Protein AF-A0AAW1UQJ5-F1 (afdb_monomer_lite)

Foldseek 3Di:
DFPPPLDDDPDQLVCCVPPPCVPPLSVVLVPDDPPDPVSVVSSQLRVLNSVLVVCLVVVPQDDPVPDDRPWDWFAQPFSNHIDTLVCQLVCLVVDPGHDNDNPRNVVRVVVSVVVVVPDPDD

pLDDT: mean 80.23, std 15.95, range [31.23, 94.12]

Radius of gyration: 15.83 Å; chains: 1; bounding box: 40×38×33 Å

Secondary structure (DSSP, 8-state):
--TTT----SSHHHHHHHH-TTSHHHHHHHHSPTT-HHHHHHHHHHHHHHHHHHHHHTTT-S-STT--TT--EEE-TTT--EEEHHHHTTGGGG-SS----S-HHHHHHHHHHHHHTT----

Sequence (122 aa):
MCYFCEQDVHNFARHMRRNLSCEPEIQQILSKEKKTKERRNLLAVLKKKGNFIINSENCVEPLKQGQLPNQTFLPCTNCLGFYRAKFLYRHPKICLKTDSNKNSQAMGQNFLIKSSKKRIPV

Organism: NCBI:txid420089

Structure (mmCIF, N/CA/C/O backbone):
data_AF-A0AAW1UQJ5-F1
#
_entry.id   AF-A0AAW1UQJ5-F1
#
loop_
_atom_site.group_PDB
_atom_site.id
_atom_site.type_symbol
_atom_site.label_atom_id
_atom_site.label_alt_id
_atom_site.label_comp_id
_atom_site.label_asym_id
_atom_site.label_entity_id
_atom_site.label_seq_id
_atom_site.pdbx_PDB_ins_code
_atom_site.Cartn_x
_atom_site.Cartn_y
_atom_site.Cartn_z
_atom_site.occupancy
_atom_site.B_iso_or_equiv
_atom_site.auth_seq_id
_atom_site.auth_comp_id
_atom_site.auth_asym_id
_atom_site.auth_atom_id
_atom_site.pdbx_PDB_model_num
ATOM 1 N N . MET A 1 1 ? -5.584 -1.127 -8.657 1.00 85.38 1 MET A N 1
ATOM 2 C CA . MET A 1 1 ? -5.993 -2.524 -8.449 1.00 85.38 1 MET A CA 1
ATOM 3 C C . MET A 1 1 ? -6.433 -2.843 -7.025 1.00 85.38 1 MET A C 1
ATOM 5 O O . MET A 1 1 ? -5.848 -2.342 -6.063 1.00 85.38 1 MET A O 1
ATOM 9 N N . CYS A 1 2 ? -7.474 -3.665 -6.903 1.00 88.81 2 CYS A N 1
ATOM 10 C CA . CYS A 1 2 ? -7.927 -4.334 -5.687 1.00 88.81 2 CYS A CA 1
ATOM 11 C C . CYS A 1 2 ? -7.145 -5.632 -5.457 1.00 88.81 2 CYS A C 1
ATOM 13 O O . CYS A 1 2 ? -6.960 -6.399 -6.385 1.00 88.81 2 CYS A O 1
ATOM 15 N N . TYR A 1 3 ? -6.708 -5.889 -4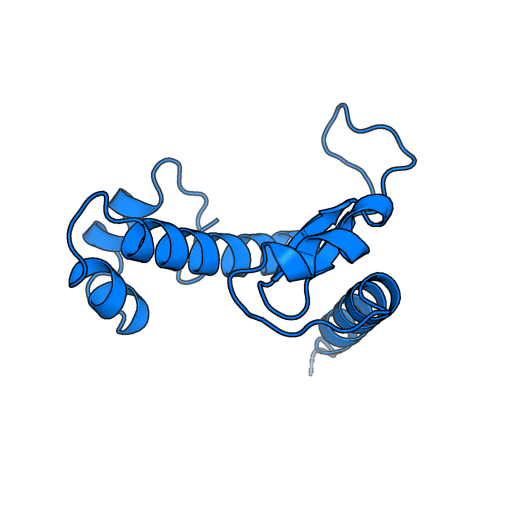.224 1.00 88.94 3 TYR A N 1
ATOM 16 C CA . TYR A 1 3 ? -5.967 -7.111 -3.887 1.00 88.94 3 TYR A CA 1
ATOM 17 C C . TYR A 1 3 ? -6.828 -8.387 -3.940 1.00 88.94 3 TYR A C 1
ATOM 19 O O . TYR A 1 3 ? -6.296 -9.452 -4.198 1.00 88.94 3 TYR A O 1
ATOM 27 N N . PHE A 1 4 ? -8.138 -8.288 -3.689 1.00 88.75 4 PHE A N 1
ATOM 28 C CA . PHE A 1 4 ? -9.014 -9.464 -3.571 1.00 88.75 4 PHE A CA 1
ATOM 29 C C . PHE A 1 4 ? -9.600 -9.930 -4.902 1.00 88.75 4 PHE A C 1
ATOM 31 O O . PHE A 1 4 ? -9.793 -11.119 -5.102 1.00 88.75 4 PHE A O 1
ATOM 38 N N . CYS A 1 5 ? -9.920 -8.992 -5.795 1.00 89.25 5 CYS A N 1
ATOM 39 C CA . CYS A 1 5 ? -10.545 -9.302 -7.082 1.00 89.25 5 CYS A CA 1
ATOM 40 C C . CYS A 1 5 ? -9.696 -8.885 -8.285 1.00 89.25 5 CYS A C 1
ATOM 42 O O . CYS A 1 5 ? -10.177 -8.960 -9.407 1.00 89.25 5 CYS A O 1
ATOM 44 N N . GLU A 1 6 ? -8.491 -8.354 -8.049 1.00 86.94 6 GLU A N 1
ATOM 45 C CA . GLU A 1 6 ? -7.518 -7.964 -9.084 1.00 86.94 6 GLU A CA 1
ATOM 46 C C . GLU A 1 6 ? -8.027 -6.931 -10.108 1.00 86.94 6 GLU A C 1
ATOM 48 O O . GLU A 1 6 ? -7.374 -6.626 -11.098 1.00 86.94 6 GLU A O 1
ATOM 53 N N . GLN A 1 7 ? -9.163 -6.284 -9.832 1.00 88.44 7 GLN A N 1
ATOM 54 C CA . GLN A 1 7 ? -9.728 -5.257 -10.703 1.00 88.44 7 GLN A CA 1
ATOM 55 C C . GLN A 1 7 ? -9.128 -3.880 -10.438 1.00 88.44 7 GLN A C 1
ATOM 57 O O . GLN A 1 7 ? -8.873 -3.485 -9.290 1.00 88.44 7 GLN A O 1
ATOM 62 N N . ASP A 1 8 ? -8.990 -3.080 -11.492 1.00 86.81 8 ASP A N 1
ATOM 63 C CA . ASP A 1 8 ? -8.742 -1.655 -11.345 1.00 86.81 8 ASP A CA 1
ATOM 64 C C . ASP A 1 8 ? -9.998 -0.905 -10.918 1.00 86.81 8 ASP A C 1
ATOM 66 O O . ASP A 1 8 ? -11.082 -1.032 -11.479 1.00 86.81 8 ASP A O 1
ATOM 70 N N . VAL A 1 9 ? -9.848 -0.120 -9.852 1.00 88.38 9 VAL A N 1
ATOM 71 C CA . VAL A 1 9 ? -10.970 0.498 -9.153 1.00 88.38 9 VAL A CA 1
ATOM 72 C C . VAL A 1 9 ? -10.706 1.982 -8.963 1.00 88.38 9 VAL A C 1
ATOM 74 O O . VAL A 1 9 ? -9.710 2.388 -8.362 1.00 88.38 9 VAL A O 1
ATOM 77 N N . HIS A 1 10 ? -11.637 2.803 -9.442 1.00 86.06 10 HIS A N 1
ATOM 78 C CA . HIS A 1 10 ? -11.539 4.256 -9.324 1.00 86.06 10 HIS A CA 1
ATOM 79 C C . HIS A 1 10 ? -11.755 4.724 -7.873 1.00 86.06 10 HIS A C 1
ATOM 81 O O . HIS A 1 10 ? -10.971 5.495 -7.322 1.00 86.06 10 HIS A O 1
ATOM 87 N N . ASN A 1 11 ? -12.784 4.195 -7.198 1.00 89.38 11 ASN A N 1
ATOM 88 C CA . ASN A 1 11 ? -13.067 4.489 -5.791 1.00 89.38 11 ASN A CA 1
ATOM 89 C C . ASN A 1 11 ? -12.900 3.234 -4.925 1.00 89.38 11 ASN A C 1
ATOM 91 O O . ASN A 1 11 ? -13.842 2.463 -4.734 1.00 89.38 11 ASN A O 1
ATOM 95 N N . PHE A 1 12 ? -11.695 3.064 -4.379 1.00 88.19 12 PHE A N 1
ATOM 96 C CA . PHE A 1 12 ? -11.310 1.890 -3.593 1.00 88.19 12 PHE A CA 1
ATOM 97 C C . PHE A 1 12 ? -12.246 1.653 -2.398 1.00 88.19 12 PHE A C 1
ATOM 99 O O . PHE A 1 12 ? -12.801 0.572 -2.256 1.00 88.19 12 PHE A O 1
ATOM 106 N N . ALA A 1 13 ? -12.510 2.681 -1.582 1.00 88.00 13 ALA A N 1
ATOM 107 C CA . ALA A 1 13 ? -13.348 2.551 -0.387 1.00 88.00 13 ALA A CA 1
ATOM 108 C C . ALA A 1 13 ? -14.798 2.146 -0.713 1.00 88.00 13 ALA A C 1
ATOM 110 O O . ALA A 1 13 ? -15.389 1.330 -0.004 1.00 88.00 13 ALA A O 1
ATOM 111 N N . ARG A 1 14 ? -15.371 2.701 -1.792 1.00 91.69 14 ARG A N 1
ATOM 112 C CA . ARG A 1 14 ? -16.702 2.313 -2.279 1.00 91.69 14 ARG A CA 1
ATOM 113 C C . ARG A 1 14 ? -16.699 0.876 -2.798 1.00 91.69 14 ARG A C 1
ATOM 115 O O . ARG A 1 14 ? -17.630 0.140 -2.488 1.00 91.69 14 ARG A O 1
ATOM 122 N N . HIS A 1 15 ? -15.672 0.494 -3.557 1.00 93.56 15 HIS A N 1
ATOM 123 C CA . HIS A 1 15 ? -15.533 -0.854 -4.101 1.00 93.56 15 HIS A CA 1
ATOM 124 C C . HIS A 1 15 ? -15.509 -1.911 -2.987 1.00 93.56 15 HIS A C 1
ATOM 126 O O . HIS A 1 15 ? -16.296 -2.851 -3.055 1.00 93.56 15 HIS A O 1
ATOM 132 N N . MET A 1 16 ? -14.709 -1.714 -1.929 1.00 89.94 16 MET A N 1
ATOM 133 C CA . MET A 1 16 ? -14.633 -2.687 -0.826 1.00 89.94 16 MET A CA 1
ATOM 134 C C . MET A 1 16 ? -15.977 -2.846 -0.114 1.00 89.94 16 MET A C 1
ATOM 136 O O . MET A 1 16 ? -16.413 -3.958 0.149 1.00 89.94 16 MET A O 1
ATOM 140 N N . ARG A 1 17 ? -16.674 -1.732 0.152 1.00 88.81 17 ARG A N 1
ATOM 141 C CA . ARG A 1 17 ? -17.979 -1.768 0.826 1.00 88.81 17 ARG A CA 1
ATOM 142 C C . ARG A 1 17 ? -19.039 -2.526 0.022 1.00 88.81 17 ARG A C 1
ATOM 144 O O . ARG A 1 17 ? -19.908 -3.128 0.634 1.00 88.81 17 ARG A O 1
ATOM 151 N N . ARG A 1 18 ? -19.027 -2.419 -1.310 1.00 91.31 18 ARG A N 1
ATOM 152 C CA . ARG A 1 18 ? -20.075 -2.994 -2.168 1.00 91.31 18 ARG A CA 1
ATOM 153 C C . ARG A 1 18 ? -19.812 -4.442 -2.563 1.00 91.31 18 ARG A C 1
ATOM 155 O O . ARG A 1 18 ? -20.767 -5.193 -2.661 1.00 91.31 18 ARG A O 1
ATOM 162 N N . ASN A 1 19 ? -18.552 -4.803 -2.804 1.00 88.56 19 ASN A N 1
ATOM 163 C CA . ASN A 1 19 ? -18.205 -6.095 -3.403 1.00 88.56 19 ASN A CA 1
ATOM 164 C C . ASN A 1 19 ? -17.494 -7.047 -2.433 1.00 88.56 19 ASN A C 1
ATOM 166 O O . ASN A 1 19 ? -17.441 -8.237 -2.697 1.00 88.56 19 ASN A O 1
ATOM 170 N N . LEU A 1 20 ? -16.929 -6.533 -1.333 1.00 89.38 20 LEU A N 1
ATOM 171 C CA . LEU A 1 20 ? -16.048 -7.286 -0.431 1.00 89.38 20 LEU A CA 1
ATOM 172 C C . LEU A 1 20 ? -16.462 -7.125 1.040 1.00 89.38 20 LEU A C 1
ATOM 174 O O . LEU A 1 20 ? -15.633 -7.211 1.938 1.00 89.38 20 LEU A O 1
ATOM 178 N N . SER A 1 21 ? -17.736 -6.838 1.320 1.00 87.31 21 SER A N 1
ATOM 179 C CA . SER A 1 21 ? -18.213 -6.590 2.690 1.00 87.31 21 SER A CA 1
ATOM 180 C C . SER A 1 21 ? -18.124 -7.807 3.612 1.00 87.31 21 SER A C 1
ATOM 182 O O . SER A 1 21 ? -18.174 -7.640 4.828 1.00 87.31 21 SER A O 1
ATOM 184 N N . CYS A 1 22 ? -18.012 -9.010 3.048 1.00 88.62 22 CYS A N 1
ATOM 185 C CA . CYS A 1 22 ? -17.888 -10.257 3.800 1.00 88.62 22 CYS A CA 1
ATOM 186 C C . CYS A 1 22 ? -16.434 -10.616 4.134 1.00 88.62 22 CYS A C 1
ATOM 188 O O . CYS A 1 22 ? -16.207 -11.463 4.988 1.00 88.62 22 CYS A O 1
ATOM 190 N N . GLU A 1 23 ? -15.456 -9.958 3.510 1.00 91.88 23 GLU A N 1
ATOM 191 C CA . GLU A 1 23 ? -14.045 -10.218 3.779 1.00 91.88 23 GLU A CA 1
ATOM 192 C C . GLU A 1 23 ? -13.666 -9.718 5.185 1.00 91.88 23 GLU A C 1
ATOM 194 O O . GLU A 1 23 ? -13.872 -8.532 5.478 1.00 91.88 23 GLU A O 1
ATOM 199 N N . PRO A 1 24 ? -13.066 -10.550 6.057 1.00 91.62 24 PRO A N 1
ATOM 200 C CA . PRO A 1 24 ? -12.756 -10.164 7.435 1.00 91.62 24 PRO A CA 1
ATOM 201 C C . PRO A 1 24 ? -11.875 -8.911 7.539 1.00 91.62 24 PRO A C 1
ATOM 203 O O . PRO A 1 24 ? -12.158 -8.011 8.333 1.00 91.62 24 PRO A O 1
ATOM 206 N N . GLU A 1 25 ? -10.842 -8.796 6.690 1.00 89.50 25 GLU A N 1
ATOM 207 C CA . GLU A 1 25 ? -9.984 -7.599 6.633 1.00 89.50 25 GLU A CA 1
ATOM 208 C C . GLU A 1 25 ? -10.800 -6.341 6.284 1.00 89.50 25 GLU A C 1
ATOM 210 O O . GLU A 1 25 ? -10.517 -5.247 6.775 1.00 89.50 25 GLU A O 1
ATOM 215 N N . ILE A 1 26 ? -11.842 -6.478 5.461 1.00 91.94 26 ILE A N 1
ATOM 216 C CA . ILE A 1 26 ? -12.711 -5.369 5.063 1.00 91.94 26 ILE A CA 1
ATOM 217 C C . ILE A 1 26 ? -13.697 -5.036 6.168 1.00 91.94 26 ILE A C 1
ATOM 219 O O . ILE A 1 26 ? -13.878 -3.857 6.461 1.00 91.94 26 ILE A O 1
ATOM 223 N N . GLN A 1 27 ? -14.283 -6.028 6.832 1.00 93.31 27 GLN A N 1
ATOM 224 C CA . GLN A 1 27 ? -15.167 -5.810 7.976 1.00 93.31 27 GLN A CA 1
ATOM 225 C C . GLN A 1 27 ? -14.468 -5.035 9.094 1.00 93.31 27 GLN A C 1
ATOM 227 O O . GLN A 1 27 ? -15.029 -4.064 9.604 1.00 93.31 27 GLN A O 1
ATOM 232 N N . GLN A 1 28 ? -13.210 -5.371 9.393 1.00 92.31 28 GLN A N 1
ATOM 233 C CA . GLN A 1 28 ? -12.385 -4.622 10.347 1.00 92.31 28 GLN A CA 1
ATOM 234 C C . GLN A 1 28 ? -12.191 -3.157 9.942 1.00 92.31 28 GLN A C 1
ATOM 236 O O . GLN A 1 28 ? -12.135 -2.275 10.792 1.00 92.31 28 GLN A O 1
ATOM 241 N N . ILE A 1 29 ? -12.100 -2.863 8.646 1.00 92.31 29 ILE A N 1
ATOM 242 C CA . ILE A 1 29 ? -12.005 -1.486 8.146 1.00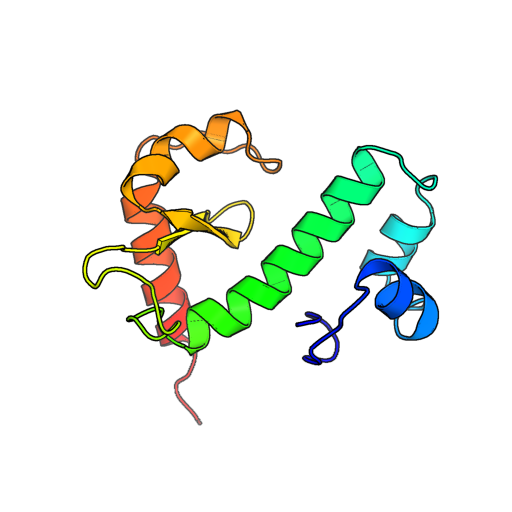 92.31 29 ILE A CA 1
ATOM 243 C C . ILE A 1 29 ? -13.359 -0.791 8.189 1.00 92.31 29 ILE A C 1
ATOM 245 O O . ILE A 1 29 ? -13.442 0.408 8.471 1.00 92.31 29 ILE A O 1
ATOM 249 N N . LEU A 1 30 ? -14.423 -1.520 7.853 1.00 90.44 30 LEU A N 1
ATOM 250 C CA . LEU A 1 30 ? -15.779 -1.003 7.813 1.00 90.44 30 LEU A CA 1
ATOM 251 C C . LEU A 1 30 ? -16.302 -0.672 9.213 1.00 90.44 30 LEU A C 1
ATOM 253 O O . LEU A 1 30 ? -17.058 0.297 9.299 1.00 90.44 30 LEU A O 1
ATOM 257 N N . SER A 1 31 ? -15.857 -1.389 10.251 1.00 93.00 31 SER A N 1
ATOM 258 C CA . SER A 1 31 ? -16.200 -1.143 11.658 1.00 93.00 31 SER A CA 1
ATOM 259 C C . SER A 1 31 ? -15.581 0.137 12.225 1.00 93.00 31 SER A C 1
ATOM 261 O O . SER A 1 31 ? -16.150 0.743 13.127 1.00 93.00 31 SER A O 1
ATOM 263 N N . LYS A 1 32 ? -14.454 0.609 11.673 1.00 93.69 32 LYS A N 1
ATOM 264 C CA . LYS A 1 32 ? -13.869 1.904 12.054 1.00 93.69 32 LYS A CA 1
ATOM 265 C C . LYS A 1 32 ? -14.723 3.055 11.549 1.00 93.69 32 LYS A C 1
ATOM 267 O O . LYS A 1 32 ? -15.211 3.028 10.418 1.00 93.69 32 LYS A O 1
ATOM 272 N N . GLU A 1 33 ? -14.829 4.129 12.320 1.00 91.81 33 GLU A N 1
ATOM 273 C CA . GLU A 1 33 ? -15.593 5.300 11.898 1.00 91.81 33 GLU A CA 1
ATOM 274 C C . GLU A 1 33 ? -15.064 5.916 10.596 1.00 91.81 33 GLU A C 1
ATOM 276 O O . GLU A 1 33 ? -13.864 5.902 10.277 1.00 91.81 33 GLU A O 1
ATOM 281 N N . LYS A 1 34 ? -15.987 6.478 9.810 1.00 89.38 34 LYS A N 1
ATOM 282 C CA . LYS A 1 34 ? -15.652 7.164 8.558 1.00 89.38 34 LYS A CA 1
ATOM 283 C C . LYS A 1 34 ? -14.726 8.352 8.848 1.00 89.38 34 LYS A C 1
ATOM 285 O O . LYS A 1 34 ? -14.839 9.007 9.871 1.00 89.38 34 LYS A O 1
ATOM 290 N N . LYS A 1 35 ? -13.832 8.661 7.901 1.00 87.00 35 LYS A N 1
ATOM 291 C CA . LYS A 1 35 ? -12.888 9.804 7.934 1.00 87.00 35 LYS A CA 1
ATOM 292 C C . LYS A 1 35 ? -11.803 9.762 9.028 1.00 87.00 35 LYS A C 1
ATOM 294 O O . LYS A 1 35 ? -10.878 10.577 8.977 1.00 87.00 35 LYS A O 1
ATOM 299 N N . THR A 1 36 ? -11.815 8.782 9.930 1.00 94.12 36 THR A N 1
ATOM 300 C CA . THR A 1 36 ? -10.728 8.592 10.903 1.00 94.12 36 THR A CA 1
ATOM 301 C C . THR A 1 36 ? -9.384 8.331 10.217 1.00 94.12 36 THR A C 1
ATOM 303 O O . THR A 1 36 ? -9.300 7.834 9.086 1.00 94.12 36 THR A O 1
ATOM 306 N N . LYS A 1 37 ? -8.293 8.710 10.891 1.00 90.94 37 LYS A N 1
ATOM 307 C CA . LYS A 1 37 ? -6.925 8.438 10.419 1.00 90.94 37 LYS A CA 1
ATOM 308 C C . LYS A 1 37 ? -6.668 6.932 10.329 1.00 90.94 37 LYS A C 1
ATOM 310 O O . LYS A 1 37 ? -6.099 6.472 9.345 1.00 90.94 37 LYS A O 1
ATOM 315 N N . GLU A 1 38 ? -7.157 6.172 11.305 1.00 91.50 38 GLU A N 1
ATOM 316 C CA . GLU A 1 38 ? -7.032 4.714 11.351 1.00 91.50 38 GLU A CA 1
ATOM 317 C C . GLU A 1 38 ? -7.669 4.044 10.127 1.00 91.50 38 GLU A C 1
ATOM 319 O O . GLU A 1 38 ? -6.993 3.319 9.397 1.00 91.50 38 GLU A O 1
ATOM 324 N N . ARG A 1 39 ? -8.931 4.369 9.813 1.00 93.00 39 ARG A N 1
ATOM 325 C CA . ARG A 1 39 ? -9.618 3.807 8.642 1.00 93.00 39 ARG A CA 1
ATOM 326 C C . ARG A 1 39 ? -8.894 4.128 7.333 1.00 93.00 39 ARG A C 1
ATOM 328 O O . ARG A 1 39 ? -8.780 3.272 6.456 1.00 93.00 39 ARG A O 1
ATOM 335 N N . ARG A 1 40 ? -8.379 5.357 7.193 1.00 91.25 40 ARG A N 1
ATOM 336 C CA . ARG A 1 40 ? -7.578 5.767 6.025 1.00 91.25 40 ARG A CA 1
ATOM 337 C C . ARG A 1 40 ? -6.282 4.962 5.911 1.00 91.25 40 ARG A C 1
ATOM 339 O O . ARG A 1 40 ? -5.930 4.545 4.810 1.00 91.25 40 ARG A O 1
ATOM 346 N N . ASN A 1 41 ? -5.607 4.713 7.030 1.00 90.88 41 ASN A N 1
ATOM 347 C CA . ASN A 1 41 ? -4.375 3.931 7.075 1.00 90.88 41 ASN A CA 1
ATOM 348 C C . ASN A 1 41 ? -4.606 2.476 6.657 1.00 90.88 41 ASN A C 1
ATOM 350 O O . ASN A 1 41 ? -3.858 1.964 5.826 1.00 90.88 41 ASN A O 1
ATOM 354 N N . LEU A 1 42 ? -5.656 1.829 7.169 1.00 91.56 42 LEU A N 1
ATOM 355 C CA . LEU A 1 42 ? -5.975 0.445 6.808 1.00 91.56 42 LEU A CA 1
ATOM 356 C C . LEU A 1 42 ? -6.304 0.306 5.311 1.00 91.56 42 LEU A C 1
ATOM 358 O O . LEU A 1 42 ? -5.762 -0.566 4.631 1.00 91.56 42 LEU A O 1
ATOM 362 N N . LEU A 1 43 ? -7.101 1.229 4.761 1.00 90.88 43 LEU A N 1
ATOM 363 C CA . LEU A 1 43 ? -7.371 1.282 3.318 1.00 90.88 43 LEU A CA 1
ATOM 364 C C . LEU A 1 43 ? -6.088 1.485 2.498 1.00 90.88 43 LEU A C 1
ATOM 366 O O . LEU A 1 43 ? -5.917 0.867 1.447 1.00 90.88 43 LEU A O 1
ATOM 370 N N . ALA A 1 44 ? -5.172 2.333 2.971 1.00 90.00 44 ALA A N 1
ATOM 371 C CA . ALA A 1 44 ? -3.893 2.556 2.307 1.00 90.00 44 ALA A CA 1
ATOM 372 C C . ALA A 1 44 ? -3.006 1.301 2.323 1.00 90.00 44 ALA A C 1
ATOM 374 O O . ALA A 1 44 ? 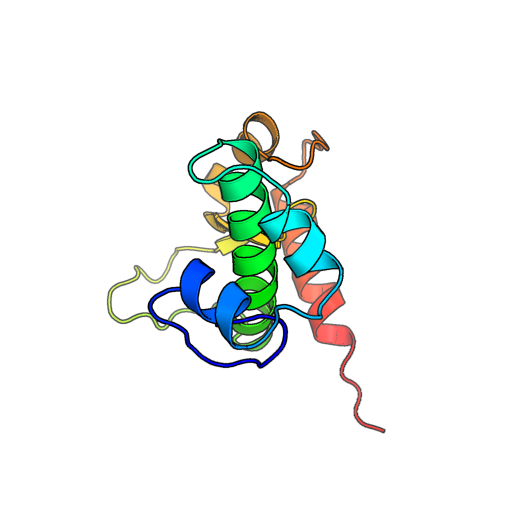-2.341 1.029 1.326 1.00 90.00 44 ALA A O 1
ATOM 375 N N . VAL A 1 45 ? -3.007 0.522 3.410 1.00 90.00 45 VAL A N 1
ATOM 376 C CA . VAL A 1 45 ? -2.284 -0.759 3.488 1.00 90.00 45 VAL A CA 1
ATOM 377 C C . VAL A 1 45 ? -2.821 -1.747 2.453 1.00 90.00 45 VAL A C 1
ATOM 379 O O . VAL A 1 45 ? -2.032 -2.309 1.698 1.00 90.00 45 VAL A O 1
ATOM 382 N N . LEU A 1 46 ? -4.143 -1.907 2.346 1.00 90.62 46 LEU A N 1
ATOM 383 C CA . LEU A 1 46 ? -4.752 -2.781 1.335 1.00 90.62 46 LEU A CA 1
ATOM 384 C C . LEU A 1 46 ? -4.441 -2.335 -0.093 1.00 90.62 46 LEU A C 1
ATOM 386 O O . LEU A 1 46 ? -4.080 -3.148 -0.942 1.00 90.62 46 LEU A O 1
ATOM 390 N N . LYS A 1 47 ? -4.515 -1.028 -0.355 1.00 89.31 47 LYS A N 1
ATOM 391 C CA . LYS A 1 47 ? -4.153 -0.480 -1.665 1.00 89.31 47 LYS A CA 1
ATOM 392 C C . LYS A 1 47 ? -2.680 -0.738 -2.000 1.00 89.31 47 LYS A C 1
ATOM 394 O O . LYS A 1 47 ? -2.364 -1.053 -3.142 1.00 89.31 47 LYS A O 1
ATOM 399 N N . LYS A 1 48 ? -1.777 -0.638 -1.017 1.00 89.69 48 LYS A N 1
ATOM 400 C CA . LYS A 1 48 ? -0.357 -0.982 -1.192 1.00 89.69 48 LYS A CA 1
ATOM 401 C C . LYS A 1 48 ? -0.155 -2.468 -1.482 1.00 89.69 48 LYS A C 1
ATOM 403 O O . LYS A 1 48 ? 0.647 -2.756 -2.356 1.00 89.69 48 LYS A O 1
ATOM 408 N N . LYS A 1 49 ? -0.893 -3.381 -0.829 1.00 88.81 49 LYS A N 1
ATOM 409 C CA . LYS A 1 49 ? -0.850 -4.825 -1.145 1.00 88.81 49 LYS A CA 1
ATOM 410 C C . LYS A 1 49 ? -1.173 -5.078 -2.624 1.00 88.81 49 LYS A C 1
ATOM 412 O O . LYS A 1 49 ? -0.387 -5.713 -3.313 1.00 88.81 49 LYS A O 1
ATOM 417 N N . GLY A 1 50 ? -2.280 -4.522 -3.124 1.00 87.75 50 GLY A N 1
ATOM 418 C CA . GLY A 1 50 ? -2.654 -4.662 -4.537 1.00 87.75 50 GLY A CA 1
ATOM 419 C C . GLY A 1 50 ? -1.609 -4.051 -5.475 1.00 87.75 50 GLY A C 1
ATOM 420 O O . GLY A 1 50 ? -1.123 -4.708 -6.386 1.00 87.75 50 GLY A O 1
ATOM 421 N N . ASN A 1 51 ? -1.178 -2.816 -5.209 1.00 86.00 51 ASN A N 1
ATOM 422 C CA . ASN A 1 51 ? -0.129 -2.181 -6.012 1.00 86.00 51 ASN A CA 1
ATOM 423 C C . ASN A 1 51 ? 1.194 -2.961 -5.987 1.00 86.00 51 ASN A C 1
ATOM 425 O O . ASN A 1 51 ? 1.944 -2.904 -6.957 1.00 86.00 51 ASN A O 1
ATOM 429 N N . PHE A 1 52 ? 1.503 -3.645 -4.882 1.00 87.31 52 PHE A N 1
ATOM 430 C CA . PHE A 1 52 ? 2.715 -4.439 -4.765 1.00 87.31 52 PHE A CA 1
ATOM 431 C C . PHE A 1 52 ? 2.717 -5.600 -5.748 1.00 87.31 52 PHE A C 1
ATOM 433 O O . PHE A 1 52 ? 3.732 -5.774 -6.408 1.00 87.31 52 PHE A O 1
ATOM 440 N N . ILE A 1 53 ? 1.597 -6.320 -5.890 1.00 83.25 53 ILE A N 1
ATOM 441 C CA . ILE A 1 53 ? 1.453 -7.392 -6.883 1.00 83.25 53 ILE A CA 1
ATOM 442 C C . ILE A 1 53 ? 1.804 -6.833 -8.261 1.00 83.25 53 ILE A C 1
ATOM 444 O O . ILE A 1 53 ? 2.871 -7.162 -8.763 1.00 83.25 53 ILE A O 1
ATOM 448 N N . ILE A 1 54 ? 1.040 -5.862 -8.780 1.00 80.00 54 ILE A N 1
ATOM 449 C CA . ILE A 1 54 ? 1.292 -5.266 -10.109 1.00 80.00 54 ILE A CA 1
ATOM 450 C C . ILE A 1 54 ? 2.752 -4.857 -10.283 1.00 80.00 54 ILE A C 1
ATOM 452 O O . ILE A 1 54 ? 3.379 -5.189 -11.282 1.00 80.00 54 ILE A O 1
ATOM 456 N N . ASN A 1 55 ? 3.299 -4.100 -9.334 1.00 78.62 55 ASN A N 1
ATOM 457 C CA . ASN A 1 55 ? 4.637 -3.539 -9.489 1.00 78.62 55 ASN A CA 1
ATOM 458 C C . ASN A 1 55 ? 5.740 -4.602 -9.358 1.00 78.62 55 ASN A C 1
ATOM 460 O O . ASN A 1 55 ? 6.808 -4.443 -9.940 1.00 78.62 55 ASN A O 1
ATOM 464 N N . SER A 1 56 ? 5.505 -5.662 -8.583 1.00 76.56 56 SER A N 1
ATOM 465 C CA . SER A 1 56 ? 6.434 -6.789 -8.472 1.00 76.56 56 SER A CA 1
ATOM 466 C C . SER A 1 56 ? 6.379 -7.709 -9.693 1.00 76.56 56 SER A C 1
ATOM 468 O O . SER A 1 56 ? 7.411 -8.244 -10.078 1.00 76.56 56 SER A O 1
ATOM 470 N N . GLU A 1 57 ? 5.211 -7.853 -10.326 1.00 71.19 57 GLU A N 1
ATOM 471 C CA . GLU A 1 57 ? 5.032 -8.639 -11.552 1.00 71.19 57 GLU A CA 1
ATOM 472 C C . GLU A 1 57 ? 5.573 -7.934 -12.789 1.00 71.19 57 GLU A C 1
ATOM 474 O O . GLU A 1 57 ? 6.254 -8.547 -13.601 1.00 71.19 57 GLU A O 1
ATOM 479 N N . ASN A 1 58 ? 5.332 -6.629 -12.897 1.00 64.81 58 ASN A N 1
ATOM 480 C CA . ASN A 1 58 ? 5.844 -5.813 -13.994 1.00 64.81 58 ASN A CA 1
ATOM 481 C C . ASN A 1 58 ? 7.313 -5.408 -13.797 1.00 64.81 58 ASN A C 1
ATOM 483 O O . ASN A 1 58 ? 7.755 -4.488 -14.479 1.00 64.81 58 ASN A O 1
ATOM 487 N N . CYS A 1 59 ? 8.027 -6.039 -12.844 1.00 52.69 59 CYS A N 1
ATOM 488 C CA . CYS A 1 59 ? 9.446 -5.834 -12.534 1.00 52.69 59 CYS A CA 1
ATOM 489 C C . CYS A 1 59 ? 9.891 -4.395 -12.809 1.00 52.69 59 CYS A C 1
ATOM 491 O O . CYS A 1 59 ? 10.694 -4.228 -13.710 1.00 52.69 59 CYS A O 1
ATOM 493 N N . VAL A 1 60 ? 9.317 -3.387 -12.119 1.00 54.16 60 VAL A N 1
ATOM 494 C CA . VAL A 1 60 ? 9.419 -1.949 -12.477 1.00 54.16 60 VAL A CA 1
ATOM 495 C C . VAL A 1 60 ? 10.769 -1.568 -13.114 1.00 54.16 60 VAL A C 1
ATOM 497 O O . VAL A 1 60 ? 11.692 -1.115 -12.440 1.00 54.16 60 VAL A O 1
ATOM 500 N N . GLU A 1 61 ? 10.810 -1.704 -14.434 1.00 38.34 61 GLU A N 1
ATOM 501 C CA . GLU A 1 61 ? 11.678 -1.076 -15.414 1.00 38.34 61 GLU A CA 1
ATOM 502 C C . GLU A 1 61 ? 10.740 -0.418 -16.442 1.00 38.34 61 GLU A C 1
ATOM 504 O O . GLU A 1 61 ? 9.555 -0.754 -16.551 1.00 38.34 61 GLU A O 1
ATOM 509 N N . PRO A 1 62 ? 11.173 0.690 -17.044 1.00 37.75 62 PRO A N 1
ATOM 510 C CA . PRO A 1 62 ? 10.428 1.933 -16.953 1.00 37.75 62 PRO A CA 1
ATOM 511 C C . PRO A 1 62 ? 9.441 2.092 -18.102 1.00 37.75 62 PRO A C 1
ATOM 513 O O . PRO A 1 62 ? 9.838 2.556 -19.157 1.00 37.75 62 PRO A O 1
ATOM 516 N N . LEU A 1 63 ? 8.144 1.856 -17.896 1.00 41.03 63 LEU A N 1
ATOM 517 C CA . LEU A 1 63 ? 7.119 2.446 -18.769 1.00 41.03 63 LEU A CA 1
ATOM 518 C C . LEU A 1 63 ? 5.873 2.877 -17.988 1.00 41.03 63 LEU A C 1
ATOM 520 O O . LEU A 1 63 ? 4.791 2.307 -18.071 1.00 41.03 63 LEU A O 1
ATOM 524 N N . LYS A 1 64 ? 6.011 4.003 -17.285 1.00 41.38 64 LYS A N 1
ATOM 525 C CA . LYS A 1 64 ? 4.991 5.048 -17.417 1.00 41.38 64 LYS A CA 1
ATOM 526 C C . LYS A 1 64 ? 5.576 6.084 -18.361 1.00 41.38 64 LYS A C 1
ATOM 528 O O . LYS A 1 64 ? 6.615 6.654 -18.027 1.00 41.38 64 LYS A O 1
ATOM 533 N N . GLN A 1 65 ? 4.942 6.304 -19.514 1.00 39.66 65 GLN A N 1
ATOM 534 C CA . GLN A 1 65 ? 5.246 7.440 -20.390 1.00 39.66 65 GLN A CA 1
ATOM 535 C C . GLN A 1 65 ? 5.432 8.695 -19.517 1.00 39.66 65 GLN A C 1
ATOM 537 O O . GLN A 1 65 ? 4.511 9.109 -18.814 1.00 39.66 65 GLN A O 1
ATOM 542 N N . GLY A 1 66 ? 6.662 9.218 -19.477 1.00 48.75 66 GLY A N 1
ATOM 543 C CA . GLY A 1 66 ? 7.031 10.409 -18.705 1.00 48.75 66 GLY A CA 1
ATOM 544 C C . GLY A 1 66 ? 7.874 10.200 -17.437 1.00 48.75 66 GLY A C 1
ATOM 545 O O . GLY A 1 66 ? 8.195 11.190 -16.781 1.00 48.75 66 GLY A O 1
ATOM 546 N N . GLN A 1 67 ? 8.270 8.976 -17.059 1.00 49.25 67 GLN A N 1
ATOM 547 C CA . GLN A 1 67 ? 9.277 8.794 -15.999 1.00 49.25 67 GLN A CA 1
ATOM 548 C C . GLN A 1 67 ? 10.699 8.769 -16.568 1.00 49.25 67 GLN A C 1
ATOM 550 O O . GLN A 1 67 ? 10.998 8.021 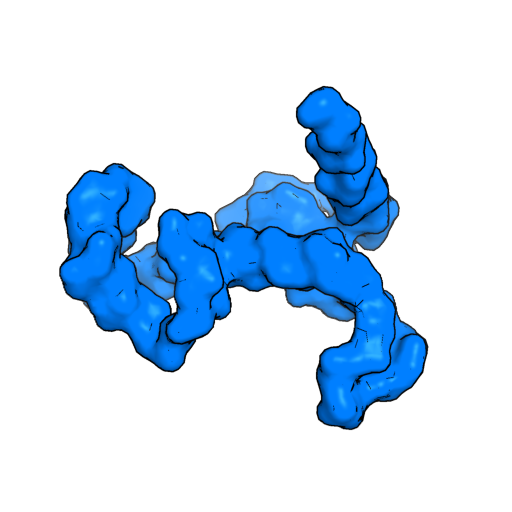-17.490 1.00 49.25 67 GLN A O 1
ATOM 555 N N . LEU A 1 68 ? 11.575 9.602 -15.992 1.00 54.47 68 LEU A N 1
ATOM 556 C CA . LEU A 1 68 ? 12.999 9.655 -16.330 1.00 54.47 68 LEU A CA 1
ATOM 557 C C . LEU A 1 68 ? 13.635 8.256 -16.185 1.00 54.47 68 LEU A C 1
ATOM 559 O O . LEU A 1 68 ? 13.409 7.621 -15.150 1.00 54.47 68 LEU A O 1
ATOM 563 N N . PRO A 1 69 ? 14.482 7.818 -17.135 1.00 55.62 69 PRO A N 1
ATOM 564 C CA . PRO A 1 69 ? 15.036 6.458 -17.199 1.00 55.62 69 PRO A CA 1
ATOM 565 C C . PRO A 1 69 ? 15.845 6.016 -15.962 1.00 55.62 69 PRO A C 1
ATOM 567 O O . PRO A 1 69 ? 16.074 4.831 -15.768 1.00 55.62 69 PRO A O 1
ATOM 570 N N . ASN A 1 70 ? 16.216 6.935 -15.066 1.00 62.72 70 ASN A N 1
ATOM 571 C CA . ASN A 1 70 ? 17.156 6.667 -13.970 1.00 62.72 70 ASN A CA 1
ATOM 572 C C . ASN A 1 70 ? 16.492 6.567 -12.581 1.00 62.72 70 ASN A C 1
ATOM 574 O O . ASN A 1 70 ? 17.130 6.849 -11.564 1.00 62.72 70 ASN A O 1
ATOM 578 N N . GLN A 1 71 ? 15.195 6.253 -12.494 1.00 71.38 71 GLN A N 1
ATOM 579 C CA . GLN A 1 71 ? 14.486 6.199 -11.208 1.00 71.38 71 GLN A CA 1
ATOM 580 C C . GLN A 1 71 ? 14.174 4.775 -10.763 1.00 71.38 71 GLN A C 1
ATOM 582 O O . GLN A 1 71 ? 13.133 4.221 -11.093 1.00 71.38 71 GLN A O 1
ATOM 587 N N . THR A 1 72 ? 15.031 4.225 -9.905 1.00 81.25 72 THR A N 1
ATOM 588 C CA . THR A 1 72 ? 14.768 2.947 -9.237 1.00 81.25 72 THR A CA 1
ATOM 589 C C . THR A 1 72 ? 13.728 3.121 -8.131 1.00 81.25 72 THR A C 1
ATOM 591 O O . THR A 1 72 ? 13.912 3.918 -7.198 1.00 81.25 72 THR A O 1
ATOM 594 N N . PHE A 1 73 ? 12.646 2.349 -8.201 1.00 86.12 73 PHE A N 1
ATOM 595 C CA . PHE A 1 73 ? 11.665 2.225 -7.128 1.00 86.12 73 PHE A CA 1
ATOM 596 C C . PHE A 1 73 ? 11.834 0.885 -6.426 1.00 86.12 73 PHE A C 1
ATOM 598 O O . PHE A 1 73 ? 11.960 -0.151 -7.064 1.00 86.12 73 PHE A O 1
ATOM 605 N N . LEU A 1 74 ? 11.818 0.912 -5.098 1.00 88.19 74 LEU A N 1
ATOM 606 C CA . LEU A 1 74 ? 11.956 -0.274 -4.266 1.00 88.19 74 LEU A CA 1
ATOM 607 C C . LEU A 1 74 ? 10.794 -0.344 -3.272 1.00 88.19 74 LEU A C 1
ATOM 609 O O . LEU A 1 74 ? 10.349 0.700 -2.771 1.00 88.19 74 LEU A O 1
ATOM 613 N N . PRO A 1 75 ? 10.288 -1.549 -2.971 1.00 89.88 75 PRO A N 1
ATOM 614 C CA . PRO A 1 75 ? 9.256 -1.724 -1.971 1.00 89.88 75 PRO A CA 1
ATOM 615 C C . PRO A 1 75 ? 9.838 -1.572 -0.564 1.00 89.88 75 PRO A C 1
ATOM 617 O O . PRO A 1 75 ? 10.943 -2.017 -0.260 1.00 89.88 75 PRO A O 1
ATOM 620 N N . CYS A 1 76 ? 9.051 -0.997 0.336 1.00 89.75 76 CYS A N 1
ATOM 621 C CA . CYS A 1 76 ? 9.249 -1.192 1.763 1.00 89.75 76 CYS A CA 1
ATOM 622 C C . CYS A 1 76 ? 8.765 -2.596 2.138 1.00 89.75 76 CYS A C 1
ATOM 624 O O . CYS A 1 76 ? 7.598 -2.917 1.926 1.00 89.75 76 CYS A O 1
ATOM 626 N N . THR A 1 77 ? 9.619 -3.402 2.760 1.00 89.00 77 THR A N 1
ATOM 627 C CA . THR A 1 77 ? 9.278 -4.758 3.228 1.00 89.00 77 THR A CA 1
ATOM 628 C C . THR A 1 77 ? 8.158 -4.775 4.266 1.00 89.00 77 THR A C 1
ATOM 630 O O . THR A 1 77 ? 7.419 -5.749 4.360 1.00 89.00 77 THR A O 1
ATOM 633 N N . ASN A 1 78 ? 7.981 -3.682 5.013 1.00 88.62 78 ASN A N 1
ATOM 634 C CA . ASN A 1 78 ? 6.997 -3.616 6.090 1.00 88.62 78 ASN A CA 1
ATOM 635 C C . ASN A 1 78 ? 5.607 -3.266 5.552 1.00 88.62 78 ASN A C 1
ATOM 637 O O . ASN A 1 78 ? 4.621 -3.926 5.876 1.00 88.62 78 ASN A O 1
ATOM 641 N N . CYS A 1 79 ? 5.502 -2.210 4.736 1.00 89.56 79 CYS A N 1
ATOM 642 C CA . CYS A 1 79 ? 4.210 -1.711 4.253 1.00 89.56 79 CYS A CA 1
ATOM 643 C C . CYS A 1 79 ? 3.886 -2.050 2.795 1.00 89.56 79 CYS A C 1
ATOM 645 O O . CYS A 1 79 ? 2.803 -1.680 2.340 1.00 89.56 79 CYS A O 1
ATOM 647 N N . LEU A 1 80 ? 4.805 -2.705 2.077 1.00 89.25 80 LEU A N 1
ATOM 648 C CA . LEU A 1 80 ? 4.706 -3.095 0.662 1.00 89.25 80 LEU A CA 1
ATOM 649 C C . LEU A 1 80 ? 4.520 -1.921 -0.317 1.00 89.25 80 LEU A C 1
ATOM 651 O O . LEU A 1 80 ? 4.320 -2.111 -1.512 1.00 89.25 80 LEU A O 1
ATOM 655 N N . GLY A 1 81 ? 4.602 -0.681 0.170 1.00 88.38 81 GLY A N 1
ATOM 656 C CA . GLY A 1 81 ? 4.575 0.506 -0.676 1.00 88.38 81 GLY A CA 1
ATOM 657 C C . GLY A 1 81 ? 5.877 0.646 -1.458 1.00 88.38 81 GLY A C 1
ATOM 658 O O . GLY A 1 81 ? 6.949 0.446 -0.893 1.00 88.38 81 GLY A O 1
ATOM 659 N N . PHE A 1 82 ? 5.781 1.029 -2.730 1.00 88.44 82 PHE A N 1
ATOM 660 C CA . PHE A 1 82 ? 6.937 1.368 -3.559 1.00 88.44 82 PHE A CA 1
ATOM 661 C C . PHE A 1 82 ? 7.332 2.832 -3.367 1.00 88.44 82 PHE A C 1
ATOM 663 O O . PHE A 1 82 ? 6.487 3.729 -3.402 1.00 88.44 82 PHE A O 1
ATOM 670 N N . TYR A 1 83 ? 8.628 3.070 -3.194 1.00 88.06 83 TYR A N 1
ATOM 671 C CA . TYR A 1 83 ? 9.214 4.392 -2.997 1.00 88.06 83 TYR A CA 1
ATOM 672 C C . TYR A 1 83 ? 10.474 4.525 -3.846 1.00 88.06 83 TYR A C 1
ATOM 674 O O . TYR A 1 83 ? 11.127 3.530 -4.153 1.00 88.06 83 TYR A O 1
ATOM 682 N N . ARG A 1 84 ? 10.864 5.755 -4.195 1.00 88.12 84 ARG A N 1
ATOM 683 C CA . ARG A 1 84 ? 12.169 5.987 -4.829 1.00 88.12 84 ARG A CA 1
ATOM 684 C C . ARG A 1 84 ? 13.275 5.461 -3.916 1.00 88.12 84 ARG A C 1
ATOM 686 O O . ARG A 1 84 ? 13.310 5.834 -2.741 1.00 88.12 84 ARG A O 1
ATOM 693 N N . ALA A 1 85 ? 14.204 4.682 -4.466 1.00 88.81 85 ALA A N 1
ATOM 694 C CA . ALA A 1 85 ? 15.290 4.055 -3.714 1.00 88.81 85 ALA A CA 1
ATOM 695 C C . ALA A 1 85 ? 16.037 5.073 -2.836 1.00 88.81 85 ALA A C 1
ATOM 697 O O . ALA A 1 85 ? 16.197 4.860 -1.634 1.00 88.81 85 ALA A O 1
ATOM 698 N N . LYS A 1 86 ? 16.375 6.249 -3.391 1.00 88.00 86 LYS A N 1
ATOM 699 C CA . LYS A 1 86 ? 17.066 7.335 -2.669 1.00 88.00 86 LYS A CA 1
ATOM 700 C C . LYS A 1 86 ? 16.329 7.890 -1.444 1.00 88.00 86 LYS A C 1
ATOM 702 O O . LYS A 1 86 ? 16.957 8.513 -0.602 1.00 88.00 86 LYS A O 1
ATOM 707 N N . PHE A 1 87 ? 15.015 7.696 -1.332 1.00 89.19 87 PHE A N 1
ATOM 708 C CA . PHE A 1 87 ? 14.217 8.170 -0.194 1.00 89.19 87 PHE A CA 1
ATOM 709 C C . PHE A 1 87 ? 13.764 7.044 0.736 1.00 89.19 87 PHE A C 1
ATOM 711 O O . PHE A 1 87 ? 13.253 7.322 1.822 1.00 89.19 87 PHE A O 1
ATOM 718 N N . LEU A 1 88 ? 13.974 5.782 0.352 1.00 89.06 88 LEU A N 1
ATOM 719 C CA . LEU A 1 88 ? 13.487 4.633 1.108 1.00 89.06 88 LEU A CA 1
ATOM 720 C C . LEU A 1 88 ? 14.089 4.561 2.5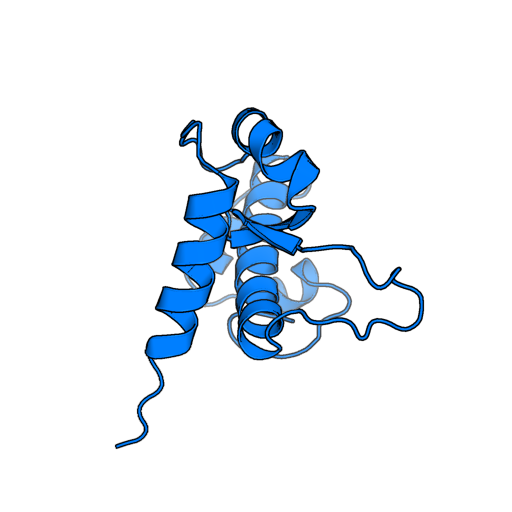19 1.00 89.06 88 LEU A C 1
ATOM 722 O O . LEU A 1 88 ? 13.393 4.177 3.446 1.00 89.06 88 LEU A O 1
ATOM 726 N N . TYR A 1 89 ? 15.324 5.025 2.720 1.00 88.94 89 TYR A N 1
ATOM 727 C CA . TYR A 1 89 ? 15.965 5.053 4.042 1.00 88.94 89 TYR A CA 1
ATOM 728 C C . TYR A 1 89 ? 15.276 5.986 5.060 1.00 88.94 89 TYR A C 1
ATOM 730 O O . TYR A 1 89 ? 15.384 5.781 6.266 1.00 88.94 89 TYR A O 1
ATOM 738 N N . ARG A 1 90 ? 14.564 7.028 4.598 1.00 89.56 90 ARG A N 1
ATOM 739 C CA . ARG A 1 90 ? 13.804 7.946 5.472 1.00 89.56 90 ARG A CA 1
ATOM 740 C C . ARG A 1 90 ? 12.395 7.434 5.758 1.00 89.56 90 ARG A C 1
ATOM 742 O O . ARG A 1 90 ? 11.771 7.880 6.717 1.00 89.56 90 ARG A O 1
ATOM 749 N N . HIS A 1 91 ? 11.892 6.519 4.929 1.00 90.56 91 HIS A N 1
ATOM 750 C CA . HIS A 1 91 ? 10.527 6.015 5.011 1.00 90.56 91 HIS A CA 1
ATOM 751 C C . HIS A 1 91 ? 10.171 5.354 6.355 1.00 90.56 91 HIS A C 1
ATOM 753 O O . HIS A 1 91 ? 9.067 5.630 6.826 1.00 90.56 91 HIS A O 1
ATOM 759 N N . PRO A 1 92 ? 11.042 4.555 7.011 1.00 87.81 92 PRO A N 1
ATOM 760 C CA . PRO A 1 92 ? 10.701 3.897 8.273 1.00 87.81 92 PRO A CA 1
ATOM 761 C C . PRO A 1 92 ? 10.143 4.843 9.343 1.00 87.81 92 PRO A C 1
ATOM 763 O O . PRO A 1 92 ? 9.209 4.470 10.043 1.00 87.81 92 PRO A O 1
ATOM 766 N N . LYS A 1 93 ? 10.611 6.101 9.391 1.00 86.06 93 LYS A N 1
ATOM 767 C CA . LYS A 1 93 ? 10.147 7.128 10.347 1.00 86.06 93 LYS A CA 1
ATOM 768 C C . LYS A 1 93 ? 8.662 7.488 10.216 1.00 86.06 93 LYS A C 1
ATOM 770 O O . LYS A 1 93 ? 8.067 7.989 11.160 1.00 86.06 93 LYS A O 1
ATOM 775 N N . ILE A 1 94 ? 8.084 7.283 9.035 1.00 86.75 94 ILE A N 1
ATOM 776 C CA . ILE A 1 94 ? 6.678 7.579 8.721 1.00 86.75 94 ILE A CA 1
ATOM 777 C C . ILE A 1 94 ? 5.914 6.322 8.287 1.00 86.75 94 ILE A C 1
ATOM 779 O O . ILE A 1 94 ? 4.776 6.405 7.819 1.00 86.75 94 ILE A O 1
ATOM 783 N N . CYS A 1 95 ? 6.553 5.154 8.365 1.00 88.19 95 CYS A N 1
ATOM 784 C CA . CYS A 1 95 ? 5.939 3.901 7.976 1.00 88.19 95 CYS A CA 1
ATOM 785 C C . CYS A 1 95 ? 4.909 3.501 9.031 1.00 88.19 95 CYS A C 1
ATOM 787 O O . CYS A 1 95 ? 5.192 3.490 10.222 1.00 88.19 95 CYS A O 1
ATOM 789 N N . LEU A 1 96 ? 3.715 3.114 8.583 1.00 80.50 96 LEU A N 1
ATOM 790 C CA . LEU A 1 96 ? 2.653 2.621 9.468 1.00 80.50 96 LEU A CA 1
ATOM 791 C C . LEU A 1 96 ? 3.014 1.296 10.159 1.00 80.50 96 LEU A C 1
ATOM 793 O O . LEU A 1 96 ? 2.358 0.915 11.119 1.00 80.50 96 LEU A O 1
ATOM 797 N N . LYS A 1 97 ? 4.011 0.580 9.631 1.00 75.88 97 LYS A N 1
ATOM 798 C CA . LYS A 1 97 ? 4.518 -0.687 10.156 1.00 75.88 97 LYS A CA 1
ATOM 799 C C . LYS A 1 97 ? 5.985 -0.480 10.526 1.00 75.88 97 LYS A C 1
ATOM 801 O O . LYS A 1 97 ? 6.843 -0.384 9.641 1.00 75.88 97 LYS A O 1
ATOM 806 N N . THR A 1 98 ? 6.224 -0.294 11.818 1.00 66.94 98 THR A N 1
ATOM 807 C CA . THR A 1 98 ? 7.516 0.112 12.371 1.00 66.94 98 THR A CA 1
ATOM 808 C C . THR A 1 98 ? 8.489 -1.057 12.358 1.00 66.94 98 THR A C 1
ATOM 810 O O . THR A 1 98 ? 8.320 -2.004 13.112 1.00 66.94 98 THR A O 1
ATOM 813 N N . ASP A 1 99 ? 9.519 -0.951 11.525 1.00 64.62 99 ASP A N 1
ATOM 814 C CA . ASP A 1 99 ? 10.783 -1.656 11.722 1.00 64.62 99 ASP A CA 1
ATOM 815 C C . ASP A 1 99 ? 11.883 -0.765 11.134 1.00 64.62 99 ASP A C 1
ATOM 817 O O . ASP A 1 99 ? 11.894 -0.469 9.933 1.00 64.62 99 ASP A O 1
ATOM 821 N N . SER A 1 100 ? 12.722 -0.206 12.005 1.00 63.81 100 SER A N 1
ATOM 822 C CA . SER A 1 100 ? 13.698 0.834 11.659 1.00 63.81 100 SER A CA 1
ATOM 823 C C . SER A 1 100 ? 15.042 0.211 11.305 1.00 63.81 100 SER A C 1
ATOM 825 O O . SER A 1 100 ? 16.049 0.456 11.965 1.00 63.81 100 SER A O 1
ATOM 827 N N . ASN A 1 101 ? 15.075 -0.603 10.255 1.00 68.00 101 ASN A N 1
ATOM 828 C CA . ASN A 1 101 ? 16.331 -1.164 9.775 1.00 68.00 101 ASN A CA 1
ATOM 829 C C . ASN A 1 101 ? 17.036 -0.185 8.816 1.00 68.00 101 ASN A C 1
ATOM 831 O O . ASN A 1 101 ? 16.449 0.309 7.845 1.00 68.00 101 ASN A O 1
ATOM 835 N N . LYS A 1 102 ? 18.316 0.085 9.105 1.00 68.56 102 LYS A N 1
ATOM 836 C CA . LYS A 1 102 ? 19.173 1.053 8.402 1.00 68.56 102 LYS A CA 1
ATOM 837 C C . LYS A 1 102 ? 19.414 0.684 6.928 1.00 68.56 102 LYS A C 1
ATOM 839 O O . LYS A 1 102 ? 19.605 1.583 6.115 1.00 68.56 102 LYS A O 1
ATOM 844 N N . ASN A 1 103 ? 19.304 -0.595 6.554 1.00 82.81 103 ASN A N 1
ATOM 845 C CA . ASN A 1 103 ? 19.554 -1.079 5.189 1.00 82.81 103 ASN A CA 1
ATOM 846 C C . ASN A 1 103 ? 18.270 -1.239 4.355 1.00 82.81 103 ASN A C 1
ATOM 848 O O . ASN A 1 103 ? 18.058 -2.250 3.683 1.00 82.81 103 ASN A O 1
ATOM 852 N N . SER A 1 104 ? 17.396 -0.225 4.371 1.00 84.38 104 SER A N 1
ATOM 853 C CA . SER A 1 104 ? 16.070 -0.304 3.736 1.00 84.38 104 SER A CA 1
ATOM 854 C C . SER A 1 104 ? 16.113 -0.563 2.220 1.00 84.38 104 SER A C 1
ATOM 856 O O . SER A 1 104 ? 15.211 -1.207 1.692 1.00 84.38 104 SER A O 1
ATOM 858 N N . GLN A 1 105 ? 17.158 -0.105 1.519 1.00 86.56 105 GLN A N 1
ATOM 859 C CA . GLN A 1 105 ? 17.336 -0.341 0.078 1.00 86.56 105 GLN A CA 1
ATOM 860 C C . GLN A 1 105 ? 17.655 -1.804 -0.243 1.00 86.56 105 GLN A C 1
ATOM 862 O O . GLN A 1 105 ? 16.929 -2.419 -1.021 1.00 86.56 105 GLN A O 1
ATOM 867 N N . ALA A 1 106 ? 18.686 -2.368 0.394 1.00 86.75 106 ALA A N 1
ATOM 868 C CA . ALA A 1 106 ? 19.071 -3.765 0.201 1.00 86.75 106 ALA A CA 1
ATOM 869 C C . ALA A 1 106 ? 17.918 -4.714 0.559 1.00 86.75 106 ALA A C 1
ATOM 871 O O . ALA A 1 106 ? 17.639 -5.661 -0.170 1.00 86.75 106 ALA A O 1
ATOM 872 N N . MET A 1 107 ? 17.179 -4.416 1.635 1.00 88.06 107 MET A N 1
ATOM 873 C CA . MET A 1 107 ? 15.973 -5.170 1.981 1.00 88.06 107 MET A CA 1
ATOM 874 C C . MET A 1 107 ? 14.915 -5.110 0.877 1.00 88.06 107 MET A C 1
ATOM 876 O O . MET A 1 107 ? 14.380 -6.148 0.504 1.00 88.06 107 MET A O 1
ATOM 880 N N . GLY A 1 108 ? 14.633 -3.922 0.332 1.00 8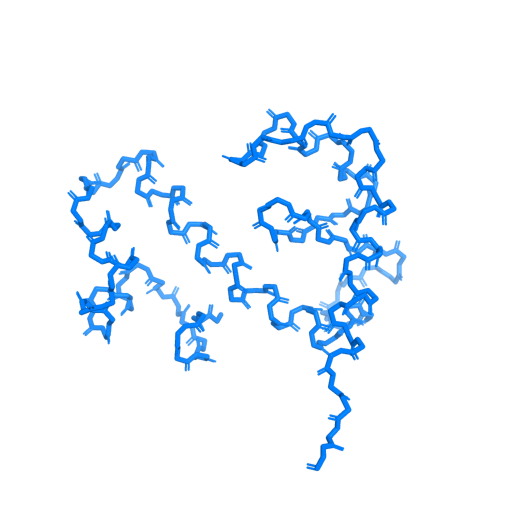6.38 108 GLY A N 1
ATOM 881 C CA . GLY A 1 108 ? 13.683 -3.765 -0.769 1.00 86.38 108 GLY A CA 1
ATOM 882 C C . GLY A 1 108 ? 14.094 -4.543 -2.024 1.00 86.38 108 GLY A C 1
ATOM 883 O O . GLY A 1 108 ? 13.259 -5.219 -2.618 1.00 86.38 108 GLY A O 1
ATOM 884 N N . GLN A 1 109 ? 15.380 -4.507 -2.391 1.00 87.19 109 GLN A N 1
ATOM 885 C CA . GLN A 1 109 ? 15.929 -5.265 -3.525 1.00 87.19 109 GLN A CA 1
ATOM 886 C C . GLN A 1 109 ? 15.824 -6.778 -3.308 1.00 87.19 109 GLN A C 1
ATOM 888 O O . GLN A 1 109 ? 15.229 -7.482 -4.123 1.00 87.19 109 GLN A O 1
ATOM 893 N N . ASN A 1 110 ? 16.328 -7.276 -2.176 1.00 87.00 110 ASN A N 1
ATOM 894 C CA . ASN A 1 110 ? 16.273 -8.697 -1.830 1.00 87.00 110 ASN A CA 1
ATOM 895 C C . ASN A 1 110 ? 14.830 -9.209 -1.772 1.00 87.00 110 ASN A C 1
ATOM 897 O O . ASN A 1 110 ? 14.547 -10.340 -2.170 1.00 87.00 110 ASN A O 1
ATOM 901 N N . PHE A 1 111 ? 13.908 -8.371 -1.298 1.00 86.75 111 PHE A N 1
ATOM 902 C CA . PHE A 1 111 ? 12.495 -8.707 -1.224 1.00 86.75 111 PHE A CA 1
ATOM 903 C C . PHE A 1 111 ? 11.860 -8.886 -2.605 1.00 86.75 111 PHE A C 1
ATOM 905 O O . PHE A 1 111 ? 11.107 -9.843 -2.791 1.00 86.75 111 PHE A O 1
ATOM 912 N N . LEU A 1 112 ? 12.196 -8.037 -3.584 1.00 82.56 112 LEU A N 1
ATOM 913 C CA . LEU A 1 112 ? 11.756 -8.222 -4.971 1.00 82.56 112 LEU A CA 1
ATOM 914 C C . LEU A 1 112 ? 12.304 -9.525 -5.553 1.00 82.56 112 LEU A C 1
ATOM 916 O O . LEU A 1 112 ? 11.521 -10.363 -5.987 1.00 82.56 112 LEU A O 1
ATOM 920 N N . ILE A 1 113 ? 13.618 -9.752 -5.452 1.00 79.88 113 ILE A N 1
ATOM 921 C CA . ILE A 1 113 ? 14.274 -10.960 -5.983 1.00 79.88 113 ILE A CA 1
ATOM 922 C C . ILE A 1 113 ? 13.640 -12.232 -5.400 1.00 79.88 113 ILE A C 1
ATOM 924 O O . ILE A 1 113 ? 13.347 -13.184 -6.125 1.00 79.88 113 ILE A O 1
ATOM 928 N N . LYS A 1 114 ? 13.395 -12.258 -4.083 1.00 78.38 114 LYS A N 1
ATOM 929 C CA . LYS A 1 114 ? 12.754 -13.396 -3.408 1.00 78.38 114 LYS A CA 1
ATOM 930 C C . LYS A 1 114 ? 11.307 -13.602 -3.860 1.00 78.38 114 LYS A C 1
ATOM 932 O O . LYS A 1 114 ? 10.859 -14.743 -3.943 1.00 78.38 114 LYS A O 1
ATOM 937 N N . SER A 1 115 ? 10.583 -12.519 -4.133 1.00 72.94 115 SER A N 1
ATOM 938 C CA . SER A 1 115 ? 9.190 -12.576 -4.585 1.00 72.94 115 SER A CA 1
ATOM 939 C C . SER A 1 115 ? 9.081 -13.067 -6.033 1.00 72.94 115 SER A C 1
ATOM 941 O O . SER A 1 115 ? 8.155 -13.809 -6.344 1.00 72.94 115 SER A O 1
ATOM 943 N N . SER A 1 116 ? 10.061 -12.756 -6.889 1.00 65.25 116 SER A N 1
ATOM 944 C CA . SER A 1 116 ? 10.118 -13.226 -8.281 1.00 65.25 116 SER A CA 1
ATOM 945 C C . SER A 1 116 ? 10.447 -14.723 -8.410 1.00 65.25 116 SER A C 1
ATOM 947 O O . SER A 1 116 ? 9.949 -15.380 -9.317 1.00 65.25 116 SER A O 1
ATOM 949 N N . LYS A 1 117 ? 11.232 -15.301 -7.486 1.00 51.09 117 LYS A N 1
ATOM 950 C CA . LYS A 1 117 ? 11.661 -16.720 -7.525 1.00 51.09 117 LYS A CA 1
ATOM 951 C C . LYS A 1 117 ? 10.586 -17.750 -7.131 1.00 51.09 117 LYS A C 1
ATOM 953 O O . LYS A 1 117 ? 10.854 -18.944 -7.179 1.00 51.09 117 LYS A O 1
ATOM 958 N N . LYS A 1 118 ? 9.380 -17.326 -6.732 1.00 48.75 118 LYS A N 1
ATOM 959 C CA . LYS A 1 118 ? 8.289 -18.229 -6.306 1.00 48.75 118 LYS A CA 1
ATOM 960 C C . LYS A 1 118 ? 7.402 -18.768 -7.440 1.00 48.75 118 LYS A C 1
ATOM 962 O O . LYS A 1 118 ? 6.443 -19.471 -7.149 1.00 48.75 118 LYS A O 1
ATOM 967 N N . ARG A 1 119 ? 7.708 -18.478 -8.707 1.00 45.56 119 ARG A N 1
ATOM 968 C CA . ARG A 1 119 ? 6.995 -19.036 -9.868 1.00 45.56 119 ARG A CA 1
ATOM 969 C C . ARG A 1 119 ? 7.909 -19.959 -10.674 1.00 45.56 119 ARG A C 1
ATOM 971 O O . ARG A 1 119 ? 8.389 -19.581 -11.734 1.00 45.56 119 ARG A O 1
ATOM 978 N N . ILE A 1 120 ? 8.160 -21.159 -10.148 1.00 31.23 120 ILE A N 1
ATOM 979 C CA . ILE A 1 120 ? 8.460 -22.318 -10.998 1.00 31.23 120 ILE A CA 1
ATOM 980 C C . ILE A 1 120 ? 7.090 -22.938 -11.297 1.00 31.23 120 ILE A C 1
ATOM 982 O O . ILE A 1 120 ? 6.428 -23.353 -10.342 1.00 31.23 120 ILE A O 1
ATOM 986 N N . PRO A 1 121 ? 6.607 -22.927 -12.549 1.00 38.06 121 PRO A N 1
ATOM 987 C CA . PRO A 1 121 ? 5.413 -23.679 -12.896 1.00 38.06 121 PRO A CA 1
ATOM 988 C C . PRO A 1 121 ? 5.748 -25.172 -12.778 1.00 38.06 121 PRO A C 1
ATOM 990 O O . PRO A 1 121 ? 6.748 -25.620 -13.340 1.00 38.06 121 PRO A O 1
ATOM 993 N N . VAL A 1 122 ? 4.954 -25.900 -11.991 1.00 37.28 122 VAL A N 1
ATOM 994 C CA . VAL A 1 122 ? 4.830 -27.361 -12.106 1.00 37.28 122 VAL A CA 1
ATOM 995 C C . VAL A 1 122 ? 3.772 -27.632 -13.160 1.00 37.28 122 VAL A C 1
ATOM 997 O O . VAL A 1 122 ? 2.732 -26.935 -13.100 1.00 37.28 122 VAL A O 1
#